Protein AF-Q2FWS7-F1 (afdb_monomer)

Foldseek 3Di:
DWDWDWDWDADPVRDIDIDIDIADPPDDDDDADDPDPVVSVVVVVVVVVVVVVVVVVVVVVVVVVVVD

Organism: Staphylococcus aureus (strain NCTC 8325 / PS 47) (NCBI:txid93061)

InterPro domains:
  IPR009812 Protein o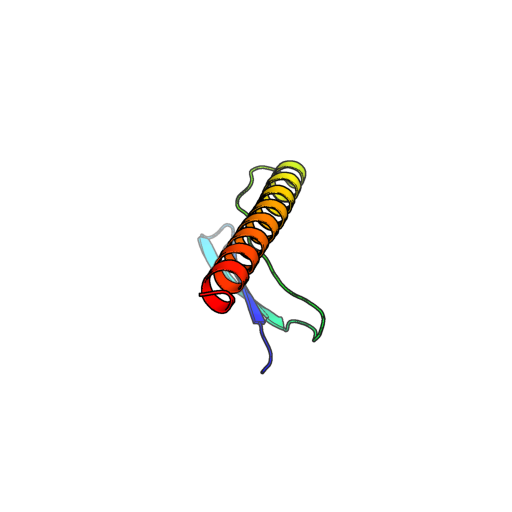f unknown function DUF1381 [PF07129] (2-45)

Solvent-accessible surface area (backbone atoms only — not comparable to full-atom values): 4344 Å² total; per-residue (Å²): 136,87,51,67,52,76,50,75,47,61,50,100,87,65,51,78,46,80,46,81,42,76,50,53,100,89,55,86,88,83,91,68,93,56,97,42,74,67,52,28,49,52,55,48,54,51,49,55,51,50,54,52,53,51,54,51,51,55,50,53,52,52,54,59,58,75,73,107

Radius of gyration: 18.96 Å; Cα contacts (8 Å, |Δi|>4): 41; chains: 1; bounding box: 33×21×58 Å

Secondary structure (DSSP, 8-state):
---EEEEEEE-TT--EEEEEEEPPTT--------SSHHHHHHHHHHHHHHHHHHHHHHHHHHHHHHT-

Structure (mmCIF, N/CA/C/O backbone):
data_AF-Q2FWS7-F1
#
_entry.id   AF-Q2FWS7-F1
#
loop_
_atom_site.group_PDB
_atom_site.id
_atom_site.type_symbol
_atom_site.label_atom_id
_atom_site.label_alt_id
_atom_site.label_comp_id
_atom_site.label_asym_id
_atom_site.label_entity_id
_atom_site.label_seq_id
_atom_site.pdbx_PDB_ins_code
_atom_site.Cartn_x
_atom_site.Cartn_y
_atom_site.Cartn_z
_atom_site.occupancy
_atom_site.B_iso_or_equiv
_atom_site.auth_seq_id
_atom_site.auth_comp_id
_atom_site.auth_asym_id
_atom_site.auth_atom_id
_atom_site.pdbx_PDB_model_num
ATOM 1 N N . MET A 1 1 ? -18.676 1.977 -2.461 1.00 86.88 1 MET A N 1
ATOM 2 C CA . MET A 1 1 ? -17.744 2.880 -3.173 1.00 86.88 1 MET A CA 1
ATOM 3 C C . MET A 1 1 ? -16.460 2.111 -3.409 1.00 86.88 1 MET A C 1
ATOM 5 O O . MET A 1 1 ? -15.902 1.615 -2.440 1.00 86.88 1 MET A O 1
ATOM 9 N N . THR A 1 2 ? -16.037 1.959 -4.663 1.00 89.38 2 THR A N 1
ATOM 10 C CA . THR A 1 2 ? -14.801 1.241 -5.015 1.00 89.38 2 THR A CA 1
ATOM 11 C C . THR A 1 2 ? -13.613 2.188 -4.894 1.00 89.38 2 THR A C 1
ATOM 13 O O . THR A 1 2 ? -13.662 3.298 -5.421 1.00 89.38 2 THR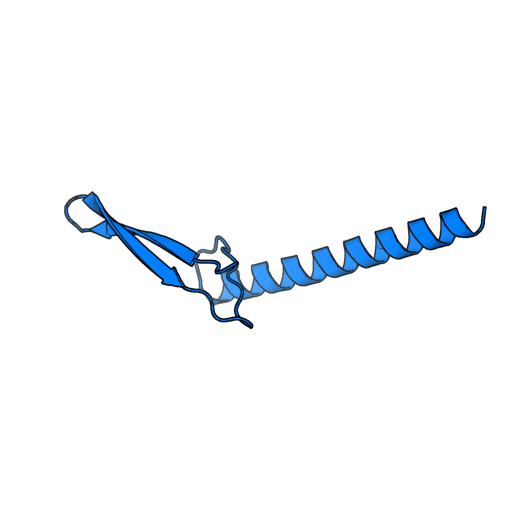 A O 1
ATOM 16 N N . GLN A 1 3 ? -12.562 1.769 -4.193 1.00 92.00 3 GLN A N 1
ATOM 17 C CA . GLN A 1 3 ? -11.307 2.520 -4.106 1.00 92.00 3 GLN A CA 1
ATOM 18 C C . GLN A 1 3 ? -10.359 2.070 -5.224 1.00 92.00 3 GLN A C 1
ATOM 20 O O . GLN A 1 3 ? -10.381 0.903 -5.610 1.00 92.00 3 GLN A O 1
ATOM 25 N N . TYR A 1 4 ? -9.520 2.974 -5.732 1.00 94.25 4 TYR A N 1
ATOM 26 C CA . TYR A 1 4 ? -8.518 2.673 -6.757 1.00 94.25 4 TYR A CA 1
ATOM 27 C C . TYR A 1 4 ? -7.140 3.152 -6.293 1.00 94.25 4 TYR A C 1
ATOM 29 O O . TYR A 1 4 ? -7.008 4.276 -5.813 1.00 94.25 4 TYR A O 1
ATOM 37 N N . LEU A 1 5 ? -6.117 2.312 -6.453 1.00 94.62 5 LEU A N 1
ATOM 38 C CA .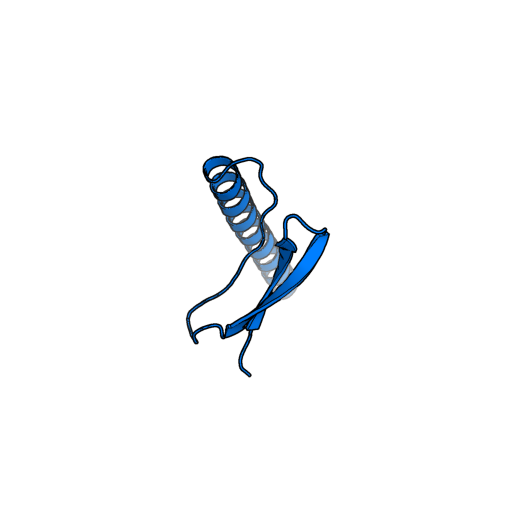 LEU A 1 5 ? -4.720 2.722 -6.375 1.00 94.62 5 LEU A CA 1
ATOM 39 C C . LEU A 1 5 ? -4.305 3.258 -7.745 1.00 94.62 5 LEU A C 1
ATOM 41 O O . LEU A 1 5 ? -4.372 2.531 -8.738 1.00 94.62 5 LEU A O 1
ATOM 45 N N . VAL A 1 6 ? -3.866 4.513 -7.778 1.00 95.81 6 VAL A N 1
ATOM 46 C CA . VAL A 1 6 ? -3.273 5.137 -8.963 1.00 95.81 6 VAL A CA 1
ATOM 47 C C . VAL A 1 6 ? -1.771 5.211 -8.747 1.00 95.81 6 VAL A C 1
ATOM 49 O O . VAL A 1 6 ? -1.313 5.816 -7.779 1.00 95.81 6 VAL A O 1
ATOM 52 N N . THR A 1 7 ? -1.001 4.582 -9.629 1.00 96.00 7 THR A N 1
ATOM 53 C CA . THR A 1 7 ? 0.462 4.691 -9.624 1.00 96.00 7 THR A CA 1
ATOM 54 C C . THR A 1 7 ? 0.923 5.394 -10.886 1.00 96.00 7 THR A C 1
ATOM 56 O O . THR A 1 7 ? 0.554 4.976 -11.983 1.00 96.00 7 THR A O 1
ATOM 59 N N . THR A 1 8 ? 1.767 6.409 -10.730 1.00 96.06 8 THR A N 1
ATOM 60 C CA . THR A 1 8 ? 2.391 7.122 -11.845 1.00 96.06 8 THR A CA 1
ATOM 61 C C . THR A 1 8 ? 3.887 6.855 -11.832 1.00 96.06 8 THR A C 1
ATOM 63 O O . THR A 1 8 ? 4.547 7.069 -10.816 1.00 96.06 8 THR A O 1
ATOM 66 N N . PHE A 1 9 ? 4.438 6.410 -12.954 1.00 94.31 9 PHE A N 1
ATOM 67 C CA .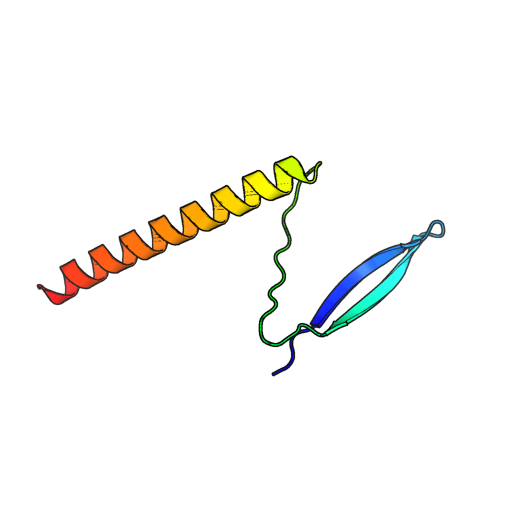 PHE A 1 9 ? 5.880 6.243 -13.128 1.00 94.31 9 PHE A CA 1
ATOM 68 C C . PHE A 1 9 ? 6.318 6.864 -14.449 1.00 94.31 9 PHE A C 1
ATOM 70 O O . PHE A 1 9 ? 5.529 6.975 -15.382 1.00 94.31 9 PHE A O 1
ATOM 77 N N . LYS A 1 10 ? 7.572 7.306 -14.525 1.00 97.00 10 LYS A N 1
ATOM 78 C CA . LYS A 1 10 ? 8.150 7.828 -15.765 1.00 97.00 10 LYS A CA 1
ATOM 79 C C . LYS A 1 10 ? 8.941 6.727 -16.450 1.00 97.00 10 LYS A C 1
ATOM 81 O O . LYS A 1 10 ? 9.694 6.018 -15.784 1.00 97.00 10 LYS A O 1
ATOM 86 N N . ASP A 1 11 ? 8.769 6.589 -17.758 1.00 93.38 11 ASP A N 1
ATOM 87 C CA . ASP A 1 11 ? 9.638 5.728 -18.555 1.00 93.38 11 ASP A CA 1
ATOM 88 C C . ASP A 1 11 ? 11.026 6.365 -18.769 1.00 93.38 11 ASP A C 1
AT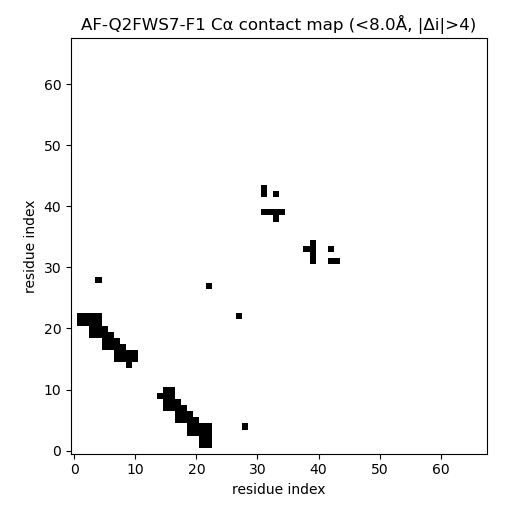OM 90 O O . ASP A 1 11 ? 11.317 7.469 -18.298 1.00 93.38 11 ASP A O 1
ATOM 94 N N . SER A 1 12 ? 11.902 5.671 -19.498 1.00 94.94 12 SER A N 1
ATOM 95 C CA . SER A 1 12 ? 13.241 6.166 -19.846 1.00 94.94 12 SER A CA 1
ATOM 96 C C . SER A 1 12 ? 13.236 7.453 -20.678 1.00 94.94 12 SER A C 1
ATOM 98 O O . SER A 1 12 ? 14.241 8.156 -20.717 1.00 94.94 12 SER A O 1
ATOM 100 N N . SER A 1 13 ? 12.127 7.761 -21.352 1.00 95.12 13 SER A N 1
ATOM 101 C CA . SER A 1 13 ? 11.927 8.985 -22.131 1.00 95.12 13 SER A CA 1
ATOM 102 C C . SER A 1 13 ? 11.340 10.124 -21.286 1.00 95.12 13 SER A C 1
ATOM 104 O O . SER A 1 13 ? 11.164 11.232 -21.790 1.00 95.12 13 SER A O 1
ATOM 106 N N . GLY A 1 14 ? 11.063 9.880 -20.000 1.00 93.75 14 GLY A N 1
ATOM 107 C CA . GLY A 1 14 ? 10.485 10.847 -19.073 1.00 93.75 14 GLY A CA 1
ATOM 108 C C . GLY A 1 14 ? 8.969 11.006 -19.201 1.00 93.75 14 GLY A C 1
ATOM 109 O O . GLY A 1 14 ? 8.400 11.859 -18.514 1.00 93.75 14 GLY A O 1
ATOM 110 N N . LEU A 1 15 ? 8.314 10.203 -20.046 1.00 95.31 15 LEU A N 1
ATOM 111 C CA . LEU A 1 15 ? 6.870 10.257 -20.235 1.00 95.31 15 LEU A CA 1
ATOM 112 C C . LEU A 1 15 ? 6.178 9.600 -19.026 1.00 95.31 15 LEU A C 1
ATOM 114 O O . LEU A 1 15 ? 6.551 8.483 -18.653 1.00 95.31 15 LEU A O 1
ATOM 118 N N . PRO A 1 16 ? 5.211 10.273 -18.377 1.00 96.06 16 PRO A N 1
ATOM 119 C CA . PRO A 1 16 ? 4.466 9.686 -17.274 1.00 96.06 16 PRO A CA 1
ATOM 120 C C . PRO A 1 16 ? 3.459 8.653 -17.791 1.00 96.06 16 PRO A C 1
ATOM 122 O O . PRO A 1 16 ? 2.703 8.918 -18.723 1.00 96.06 16 PRO A O 1
ATOM 125 N N . HIS A 1 17 ? 3.422 7.500 -17.133 1.00 95.44 17 HIS A N 1
ATOM 126 C CA . HIS A 1 17 ? 2.455 6.430 -17.348 1.00 95.44 17 HIS A CA 1
ATOM 127 C C . HIS A 1 17 ? 1.643 6.230 -16.079 1.00 95.44 17 HIS A C 1
ATOM 129 O O . HIS A 1 17 ? 2.206 6.110 -14.988 1.00 95.44 17 HIS A O 1
ATOM 135 N N . GLU A 1 18 ? 0.324 6.188 -16.228 1.00 96.50 18 GLU A N 1
ATOM 136 C CA . GLU A 1 18 ? -0.620 5.988 -15.132 1.00 96.50 18 GLU A CA 1
ATOM 137 C C . GLU A 1 18 ? -1.165 4.559 -15.170 1.00 96.50 18 GLU A C 1
ATOM 139 O O . GLU A 1 18 ? -1.561 4.055 -16.222 1.00 96.50 18 GLU A O 1
ATOM 144 N N . HIS A 1 19 ? -1.202 3.899 -14.014 1.00 96.50 19 HIS A N 1
ATOM 145 C CA . HIS A 1 19 ? -1.819 2.587 -13.852 1.00 96.50 19 HIS A CA 1
ATOM 146 C C . HIS A 1 19 ? -2.882 2.645 -12.760 1.00 96.50 19 HIS A C 1
ATOM 148 O O . HIS A 1 19 ? -2.635 3.168 -11.671 1.00 96.50 19 HIS A O 1
ATOM 154 N N . PHE A 1 20 ? -4.052 2.078 -13.053 1.00 95.94 20 PHE A N 1
ATOM 155 C CA . PHE A 1 20 ? -5.215 2.080 -12.173 1.00 95.94 20 PHE A CA 1
ATOM 156 C C . PHE A 1 20 ? -5.525 0.657 -11.714 1.00 95.94 20 PHE A C 1
ATOM 158 O O . PHE A 1 20 ? -5.839 -0.208 -12.529 1.00 95.94 20 PHE A O 1
ATOM 165 N N . THR A 1 21 ? -5.498 0.432 -10.402 1.00 96.06 21 THR A N 1
ATOM 166 C CA . THR A 1 21 ? -5.813 -0.867 -9.794 1.00 96.06 21 THR A CA 1
ATOM 167 C C . THR A 1 21 ? -6.988 -0.716 -8.840 1.00 96.06 21 THR A C 1
ATOM 169 O O . THR A 1 21 ? -6.899 0.029 -7.867 1.00 96.06 21 THR A O 1
ATOM 172 N N . ALA A 1 22 ? -8.088 -1.428 -9.081 1.00 95.38 22 ALA A N 1
ATOM 173 C CA . ALA A 1 22 ? -9.216 -1.456 -8.150 1.00 95.38 22 ALA A CA 1
ATOM 174 C C . ALA A 1 22 ? -8.844 -2.213 -6.862 1.00 95.38 22 ALA A C 1
ATOM 176 O O . ALA A 1 22 ? -8.305 -3.321 -6.917 1.00 95.38 22 ALA A O 1
ATOM 177 N N . ALA A 1 23 ? -9.155 -1.627 -5.707 1.00 94.56 23 ALA A N 1
ATOM 178 C CA . ALA A 1 23 ? -9.029 -2.286 -4.413 1.00 94.56 23 ALA A CA 1
ATOM 179 C C . ALA A 1 23 ? -10.100 -3.374 -4.262 1.00 94.56 23 ALA A C 1
ATOM 181 O O . ALA A 1 23 ? -11.257 -3.181 -4.645 1.00 94.56 23 ALA A O 1
ATOM 182 N N . ARG A 1 24 ? -9.721 -4.505 -3.662 1.00 94.12 24 ARG A N 1
ATOM 183 C CA . ARG A 1 24 ? -10.676 -5.526 -3.199 1.00 94.12 24 ARG A CA 1
ATOM 184 C C . ARG A 1 24 ? -11.344 -5.080 -1.897 1.00 94.12 24 ARG A C 1
ATOM 186 O O . ARG A 1 24 ? -10.780 -4.270 -1.168 1.00 94.12 24 ARG A O 1
ATOM 193 N N . ASP A 1 25 ? -12.493 -5.668 -1.562 1.00 91.06 25 ASP A N 1
ATOM 194 C CA . ASP A 1 25 ? -13.287 -5.278 -0.382 1.00 91.06 25 ASP A CA 1
ATOM 195 C C . ASP A 1 25 ? -12.515 -5.357 0.949 1.00 91.06 25 ASP A C 1
ATOM 197 O O . ASP A 1 25 ? -12.783 -4.600 1.876 1.00 91.06 25 ASP A O 1
ATOM 201 N N . ASN A 1 26 ? -11.531 -6.255 1.043 1.00 91.69 26 ASN A N 1
ATOM 202 C CA . ASN A 1 26 ? -10.693 -6.475 2.223 1.00 91.69 26 ASN A CA 1
ATOM 203 C C . ASN A 1 26 ? -9.243 -5.984 2.052 1.00 91.69 26 ASN A C 1
ATOM 205 O O . ASN A 1 26 ? -8.361 -6.412 2.799 1.00 91.69 26 ASN A O 1
ATOM 209 N N . GLN A 1 27 ? -8.975 -5.144 1.051 1.00 91.88 27 GLN A N 1
ATOM 210 C CA . GLN A 1 27 ? -7.640 -4.641 0.751 1.00 91.88 27 GLN A CA 1
ATOM 211 C C . GLN A 1 27 ? -7.551 -3.139 1.010 1.00 91.88 27 GLN A C 1
ATOM 213 O O . GLN A 1 27 ? 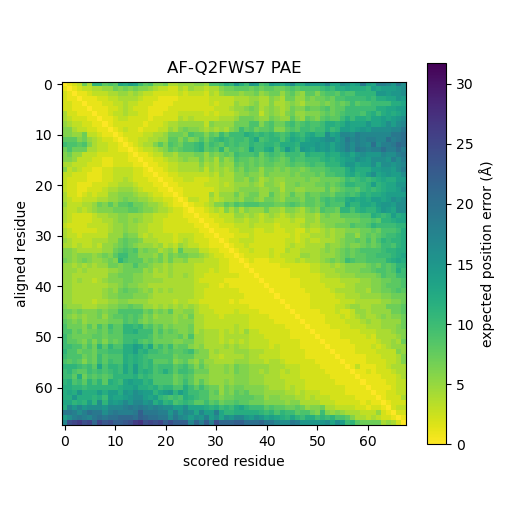-8.360 -2.353 0.525 1.00 91.88 27 GLN A O 1
ATOM 218 N N . THR A 1 28 ? -6.499 -2.739 1.712 1.00 92.44 28 THR A N 1
ATOM 219 C CA . THR A 1 28 ? -6.108 -1.344 1.919 1.00 92.44 28 THR A CA 1
ATOM 220 C C . THR A 1 2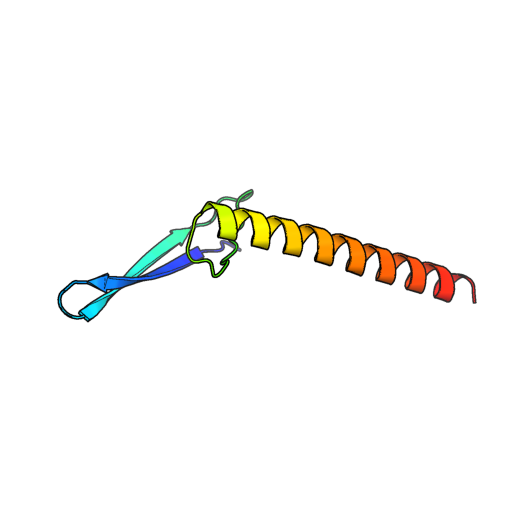8 ? -4.695 -1.119 1.399 1.00 92.44 28 THR A C 1
ATOM 222 O O . THR A 1 28 ? -3.850 -2.014 1.443 1.00 92.44 28 THR A O 1
ATOM 225 N N . PHE A 1 29 ? -4.438 0.087 0.897 1.00 93.75 29 PHE A N 1
ATOM 226 C CA . PHE A 1 29 ? -3.116 0.514 0.451 1.00 93.75 29 PHE A CA 1
ATOM 227 C C . PHE A 1 29 ? -2.557 1.551 1.425 1.00 93.75 29 PHE A C 1
ATOM 229 O O . PHE A 1 29 ? -3.272 2.448 1.869 1.00 93.75 29 PHE A O 1
ATOM 236 N N . THR A 1 30 ? -1.272 1.439 1.749 1.00 93.19 30 THR A N 1
ATOM 237 C CA . THR A 1 30 ? -0.547 2.415 2.567 1.00 93.19 30 THR A CA 1
ATOM 238 C C . THR A 1 30 ? 0.767 2.725 1.873 1.00 93.19 30 THR A C 1
ATOM 240 O O . THR A 1 30 ? 1.516 1.812 1.531 1.00 93.19 30 THR A O 1
ATOM 243 N N . VAL A 1 31 ? 1.030 4.009 1.642 1.00 93.19 31 VAL A N 1
ATOM 244 C CA . VAL A 1 31 ? 2.277 4.480 1.035 1.00 93.19 31 VAL A CA 1
ATOM 245 C C . VAL A 1 31 ? 3.233 4.857 2.159 1.00 93.19 31 VAL A C 1
ATOM 247 O O . VAL A 1 31 ? 2.878 5.643 3.035 1.00 93.19 31 VAL A O 1
ATOM 250 N N . VAL A 1 32 ? 4.427 4.268 2.151 1.00 93.75 32 VAL A N 1
ATOM 251 C CA . VAL A 1 32 ? 5.477 4.520 3.144 1.00 93.75 32 VAL A CA 1
ATOM 252 C C . VAL A 1 32 ? 6.760 4.858 2.403 1.00 93.75 32 VAL A C 1
ATOM 254 O O . VAL A 1 32 ? 7.210 4.081 1.564 1.00 93.75 32 VAL A O 1
ATOM 257 N N . GLU A 1 33 ? 7.348 6.008 2.720 1.00 94.81 33 GLU A N 1
ATOM 258 C CA . GLU A 1 33 ? 8.645 6.410 2.179 1.00 94.81 33 GLU A CA 1
ATOM 259 C C . GLU A 1 33 ? 9.775 5.680 2.907 1.00 94.81 33 GLU A C 1
ATOM 261 O O . GLU A 1 33 ? 9.945 5.812 4.126 1.00 94.81 33 GLU A O 1
ATOM 266 N N . ALA A 1 34 ? 10.553 4.903 2.163 1.00 95.69 34 ALA A N 1
ATOM 267 C CA . ALA A 1 34 ? 11.691 4.154 2.673 1.00 95.69 34 ALA A CA 1
ATOM 268 C C . ALA A 1 34 ? 12.668 3.825 1.540 1.00 95.69 34 ALA A C 1
ATOM 270 O O . ALA A 1 34 ? 12.261 3.678 0.387 1.00 95.69 34 ALA A O 1
ATOM 271 N N . GLU A 1 35 ? 13.943 3.673 1.883 1.00 94.75 35 GLU A N 1
ATOM 272 C CA . GLU A 1 35 ? 15.010 3.310 0.946 1.00 94.75 35 GLU A CA 1
ATOM 273 C C . GLU A 1 35 ? 15.028 1.801 0.668 1.00 94.75 35 GLU A C 1
ATOM 275 O O . GLU A 1 35 ? 15.517 1.346 -0.365 1.00 94.75 35 GLU A O 1
ATOM 280 N N . SER A 1 36 ? 14.461 1.009 1.581 1.00 96.44 36 SER A N 1
ATOM 281 C CA . SER A 1 36 ? 14.387 -0.443 1.466 1.00 96.44 36 SER A CA 1
ATOM 282 C C . SER A 1 36 ? 13.035 -0.992 1.909 1.00 96.44 36 SER A C 1
ATOM 284 O O . SER A 1 36 ? 12.273 -0.369 2.650 1.00 96.44 36 SER A O 1
ATOM 286 N N . LYS A 1 37 ? 12.744 -2.222 1.483 1.00 94.81 37 LYS A N 1
ATOM 287 C CA . LYS A 1 37 ? 11.537 -2.944 1.902 1.00 94.81 37 LYS A CA 1
ATOM 288 C C . LYS A 1 37 ? 11.512 -3.213 3.413 1.00 94.81 37 LYS A C 1
ATOM 290 O O . LYS A 1 37 ? 10.439 -3.216 4.011 1.00 94.81 37 LYS A O 1
ATOM 295 N N . GLU A 1 38 ? 12.672 -3.464 4.015 1.00 96.81 38 GLU A N 1
ATOM 296 C CA . GLU A 1 38 ? 12.800 -3.721 5.454 1.00 96.81 38 GLU A CA 1
ATOM 297 C C . GLU A 1 38 ? 12.523 -2.456 6.264 1.00 96.81 38 GLU A C 1
ATOM 299 O O . GLU A 1 38 ? 11.682 -2.482 7.162 1.00 96.81 38 GLU A O 1
ATOM 304 N N . GLU A 1 39 ? 13.111 -1.327 5.867 1.00 95.88 39 GLU A N 1
ATOM 305 C CA . GLU A 1 39 ? 12.831 -0.028 6.481 1.00 95.88 39 GLU A CA 1
ATOM 306 C C . GLU A 1 39 ? 11.356 0.378 6.298 1.00 95.88 39 GLU A C 1
ATOM 308 O O . GLU A 1 39 ? 10.725 0.871 7.235 1.00 95.88 39 GLU A O 1
ATOM 313 N N . ALA A 1 40 ? 10.761 0.114 5.126 1.00 96.00 40 ALA A N 1
ATOM 314 C CA . ALA A 1 40 ? 9.337 0.365 4.888 1.00 96.00 40 ALA A CA 1
ATOM 315 C C . ALA A 1 40 ? 8.457 -0.394 5.890 1.00 96.00 40 ALA A C 1
ATOM 317 O O . ALA A 1 40 ? 7.489 0.156 6.422 1.00 96.00 40 ALA A O 1
ATOM 318 N N . LYS A 1 41 ? 8.807 -1.655 6.171 1.00 96.38 41 LYS A N 1
ATOM 319 C CA . LYS A 1 41 ? 8.094 -2.491 7.138 1.00 96.38 41 LYS A CA 1
ATOM 320 C C . LYS A 1 41 ? 8.248 -1.948 8.558 1.00 96.38 41 LYS A C 1
ATOM 322 O O . LYS A 1 41 ? 7.248 -1.826 9.260 1.00 96.38 41 LYS A O 1
ATOM 327 N N . GLU A 1 42 ? 9.461 -1.581 8.961 1.00 96.88 42 GLU A N 1
ATOM 328 C CA . GLU A 1 42 ? 9.719 -1.017 10.289 1.00 96.88 42 GLU A CA 1
ATOM 329 C C . GLU A 1 42 ? 8.950 0.298 10.503 1.00 96.88 42 GLU A C 1
ATOM 331 O O . GLU A 1 42 ? 8.250 0.462 11.508 1.00 96.88 42 GLU A O 1
ATOM 336 N N . LYS A 1 43 ? 8.984 1.205 9.518 1.00 96.19 43 LYS A N 1
ATOM 337 C CA . LYS A 1 43 ? 8.216 2.459 9.541 1.00 96.19 43 LYS A CA 1
ATOM 338 C C . LYS A 1 43 ? 6.712 2.214 9.587 1.00 96.19 43 LYS A C 1
ATOM 340 O O . LYS A 1 43 ? 6.003 2.932 10.294 1.00 96.19 43 LYS A O 1
ATOM 345 N N . TYR A 1 44 ? 6.207 1.229 8.849 1.00 95.31 44 TYR A N 1
ATOM 346 C CA . TYR A 1 44 ? 4.793 0.861 8.895 1.00 95.31 44 TYR A CA 1
ATOM 347 C C . TYR A 1 44 ? 4.392 0.347 10.285 1.00 95.31 44 TYR A C 1
ATOM 349 O O . TYR A 1 44 ? 3.430 0.836 10.876 1.00 95.31 44 TYR A O 1
ATOM 357 N N . GLU A 1 45 ? 5.159 -0.581 10.859 1.00 95.81 45 GLU A N 1
ATOM 358 C CA . GLU A 1 45 ? 4.887 -1.119 12.196 1.00 95.81 45 GLU A CA 1
ATOM 359 C C . GLU A 1 45 ? 4.948 -0.031 13.278 1.00 95.81 45 GLU A C 1
ATOM 361 O O . GLU A 1 45 ? 4.104 -0.001 14.178 1.00 95.81 45 GLU A O 1
ATOM 366 N N . ALA A 1 46 ? 5.906 0.894 13.181 1.00 95.50 46 ALA A N 1
ATOM 367 C CA . ALA A 1 46 ? 6.002 2.037 14.081 1.00 95.50 46 ALA A CA 1
ATOM 368 C C . ALA A 1 46 ? 4.773 2.958 13.978 1.00 95.50 46 ALA A C 1
ATOM 370 O O . ALA A 1 46 ? 4.261 3.409 15.006 1.00 95.50 46 ALA A O 1
ATOM 371 N N . GLN A 1 47 ? 4.266 3.210 12.765 1.00 93.69 47 GLN A N 1
ATOM 372 C CA . GLN A 1 47 ? 3.045 3.992 12.549 1.00 93.69 47 GLN A CA 1
ATOM 373 C C . GLN A 1 47 ? 1.816 3.319 13.167 1.00 93.69 47 GLN A C 1
ATOM 375 O O . GLN A 1 47 ? 1.081 3.970 13.907 1.00 93.69 47 GLN A O 1
ATOM 380 N N . VAL A 1 48 ? 1.633 2.013 12.947 1.00 93.81 48 VAL A N 1
ATOM 381 C CA . VAL A 1 48 ? 0.510 1.252 13.524 1.00 93.81 48 VAL A CA 1
ATOM 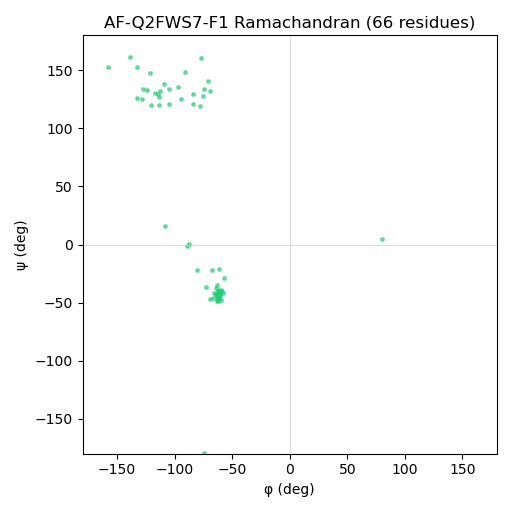382 C C . VAL A 1 48 ? 0.545 1.285 15.054 1.00 93.81 48 VAL A C 1
ATOM 384 O O . VAL A 1 48 ? -0.480 1.517 15.696 1.00 93.81 48 VAL A O 1
ATOM 387 N N . LYS A 1 49 ? 1.728 1.111 15.6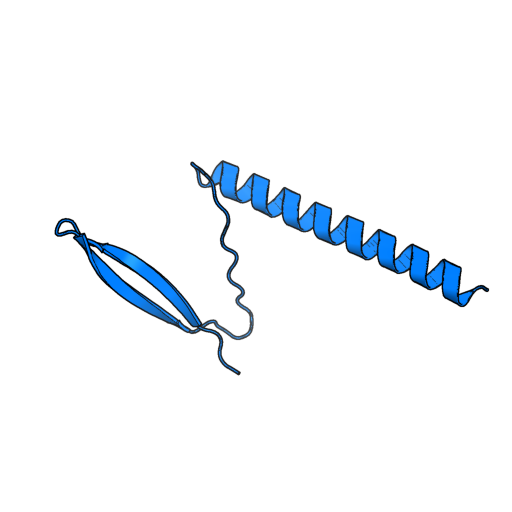60 1.00 95.19 49 LYS A N 1
ATOM 388 C CA . LYS A 1 49 ? 1.890 1.197 17.120 1.00 95.19 49 LYS A CA 1
ATOM 389 C C . LYS A 1 49 ? 1.565 2.596 17.647 1.00 95.19 49 LYS A C 1
ATOM 391 O O . LYS A 1 49 ? 0.886 2.710 18.664 1.00 95.19 49 LYS A O 1
ATOM 396 N N . ARG A 1 50 ? 2.012 3.655 16.964 1.00 94.75 50 ARG A N 1
ATOM 397 C CA . ARG A 1 50 ? 1.694 5.043 17.346 1.00 94.75 50 ARG A CA 1
ATOM 398 C C . ARG A 1 50 ? 0.194 5.319 17.289 1.00 94.75 50 ARG A C 1
ATOM 400 O O . ARG A 1 50 ? -0.341 5.863 18.248 1.00 94.75 50 ARG A O 1
ATOM 407 N N . ASP A 1 51 ? -0.476 4.908 16.215 1.00 93.94 51 ASP A N 1
ATOM 408 C CA . ASP A 1 51 ? -1.923 5.086 16.060 1.00 93.94 51 ASP A CA 1
ATOM 409 C C . ASP A 1 51 ? -2.707 4.365 17.172 1.00 93.94 51 ASP A C 1
ATOM 411 O O . ASP A 1 51 ? -3.619 4.936 17.772 1.00 93.94 51 ASP A O 1
ATOM 415 N N . ALA A 1 52 ? -2.287 3.147 17.534 1.00 94.94 52 ALA A N 1
ATOM 416 C CA . ALA A 1 52 ? -2.876 2.404 18.645 1.00 94.94 52 ALA A CA 1
ATOM 417 C C . ALA A 1 52 ? -2.719 3.130 19.995 1.00 94.94 52 ALA A C 1
ATOM 419 O O . ALA A 1 52 ? -3.676 3.212 20.765 1.00 94.94 52 ALA A O 1
ATOM 420 N N . VAL A 1 53 ? -1.537 3.691 20.274 1.00 95.81 53 VAL A N 1
ATOM 421 C CA . VAL A 1 53 ? -1.283 4.450 21.511 1.00 95.81 53 VAL A CA 1
ATOM 422 C C . VAL A 1 53 ? -2.117 5.735 21.558 1.00 95.81 53 VAL A C 1
ATOM 424 O O . VAL A 1 53 ? -2.689 6.045 22.602 1.00 95.81 53 VAL A O 1
ATOM 427 N N . ILE A 1 54 ? -2.240 6.458 20.440 1.00 95.19 54 ILE A N 1
ATOM 428 C CA . ILE A 1 54 ? -3.055 7.682 20.360 1.00 95.19 54 ILE A CA 1
ATOM 429 C C . ILE A 1 54 ? -4.529 7.365 20.628 1.00 95.19 54 ILE A C 1
ATOM 431 O O . ILE A 1 54 ? -5.152 8.020 21.465 1.00 95.19 54 ILE A O 1
ATOM 435 N N . LYS A 1 55 ? -5.074 6.333 19.972 1.00 95.25 55 LYS A N 1
ATOM 436 C CA . LYS A 1 55 ? -6.460 5.886 20.186 1.00 95.25 55 LYS A CA 1
ATOM 437 C C . LYS A 1 55 ? -6.709 5.475 21.634 1.00 95.25 55 LYS A C 1
ATOM 439 O O . LYS A 1 55 ? -7.756 5.800 22.188 1.00 95.25 55 LYS A O 1
ATOM 444 N N . LEU A 1 56 ? -5.742 4.803 22.261 1.00 95.38 56 LEU A N 1
ATOM 445 C CA . LEU A 1 56 ? -5.833 4.438 23.672 1.00 95.38 56 LEU A CA 1
ATOM 446 C C . LEU A 1 56 ? -5.875 5.681 24.573 1.00 95.38 56 LEU A C 1
ATOM 448 O O . LEU A 1 56 ? -6.705 5.749 25.475 1.00 95.38 56 LEU A O 1
ATOM 452 N N . GLY A 1 57 ? -5.032 6.681 24.305 1.00 95.31 57 GLY A N 1
ATOM 453 C CA . GLY A 1 57 ? -5.048 7.954 25.029 1.00 95.31 57 GLY A CA 1
ATOM 454 C C . GLY A 1 57 ? -6.391 8.680 24.913 1.00 95.31 57 GLY A C 1
ATOM 455 O O . GLY A 1 57 ? -6.967 9.065 25.926 1.00 95.31 57 GLY A O 1
ATOM 456 N N . GLN A 1 58 ? -6.936 8.792 23.697 1.00 94.44 58 GLN A N 1
ATOM 457 C CA . GLN A 1 58 ? -8.258 9.388 23.460 1.00 94.44 58 GLN A CA 1
ATOM 458 C C . GLN A 1 58 ? -9.369 8.652 24.219 1.00 94.44 58 GLN A C 1
ATOM 460 O O . GLN A 1 58 ? -10.248 9.288 24.795 1.00 94.44 58 GLN A O 1
ATOM 465 N N . LEU A 1 59 ? -9.315 7.317 24.267 1.00 94.75 59 LEU A N 1
ATOM 466 C CA . LEU A 1 59 ? -10.269 6.520 25.035 1.00 94.75 59 LEU A CA 1
ATOM 467 C C . LEU A 1 59 ? -10.210 6.848 26.537 1.00 94.75 59 LEU A C 1
ATOM 469 O O . LEU A 1 59 ? -11.258 7.027 27.154 1.00 94.75 59 LEU A O 1
ATOM 473 N N . PHE A 1 60 ? -9.012 6.957 27.122 1.00 95.25 60 PHE A N 1
ATOM 474 C CA . PHE A 1 60 ? -8.854 7.323 28.535 1.00 95.25 60 PHE A CA 1
ATOM 475 C C . PHE A 1 60 ? -9.382 8.728 28.843 1.00 95.25 60 PHE A C 1
ATOM 477 O O . PHE A 1 60 ? -10.060 8.909 29.856 1.00 95.25 60 PHE A O 1
ATOM 484 N N . GLU A 1 61 ? -9.123 9.703 27.969 1.00 94.25 61 GLU A N 1
ATOM 485 C CA . GLU A 1 61 ? -9.645 11.064 28.129 1.00 94.25 61 GLU A CA 1
ATOM 486 C C . GLU A 1 61 ? -11.180 11.080 28.073 1.00 94.25 61 GLU A C 1
ATOM 488 O O . GLU A 1 61 ? -11.810 11.653 28.961 1.00 94.25 61 GLU A O 1
ATOM 493 N N . ASN A 1 62 ? -11.786 10.360 27.120 1.00 92.81 62 ASN A N 1
ATOM 494 C CA . ASN A 1 62 ? -13.244 10.237 27.008 1.00 92.81 62 ASN A CA 1
ATOM 495 C C . ASN A 1 62 ? -13.873 9.603 28.263 1.00 92.81 62 ASN A C 1
ATOM 497 O O . ASN A 1 62 ? -14.907 10.067 28.741 1.00 92.81 62 ASN A O 1
ATOM 501 N N . ILE A 1 63 ? -13.248 8.561 28.828 1.00 93.56 63 ILE A N 1
ATOM 502 C CA . ILE A 1 63 ? -13.712 7.928 30.076 1.00 93.56 63 ILE A CA 1
ATOM 503 C C . ILE A 1 63 ? -13.627 8.919 31.244 1.00 93.56 63 ILE A C 1
ATOM 505 O O . ILE A 1 63 ? -14.554 9.006 32.050 1.00 93.56 63 ILE A O 1
ATOM 509 N N . ARG A 1 64 ? -12.535 9.690 31.327 1.00 93.19 64 ARG A N 1
ATOM 510 C CA . ARG A 1 64 ? -12.347 10.705 32.370 1.00 93.19 64 ARG A CA 1
ATOM 511 C C . ARG A 1 64 ? -13.379 11.828 32.272 1.00 93.19 64 ARG A C 1
ATOM 513 O O . ARG A 1 64 ? -13.809 12.330 33.304 1.00 93.19 64 ARG A O 1
ATOM 520 N N . GLU A 1 65 ? -13.751 12.241 31.063 1.00 91.62 65 GLU A N 1
ATOM 521 C CA . GLU A 1 65 ? -14.785 13.258 30.845 1.00 91.62 65 GLU A CA 1
ATOM 522 C C . GLU A 1 65 ? -16.194 12.741 31.137 1.00 91.62 65 GLU A C 1
ATOM 524 O O . GLU A 1 65 ? -16.982 13.472 31.720 1.00 91.62 65 GLU A O 1
ATOM 529 N N . CYS A 1 66 ? -16.496 11.479 30.821 1.00 83.88 66 CYS A N 1
ATOM 530 C CA . CYS A 1 66 ? -17.801 10.876 31.109 1.00 83.88 66 CYS A CA 1
ATOM 531 C C . CYS A 1 66 ? -18.067 10.692 32.619 1.00 83.88 66 CYS A C 1
ATOM 533 O O . CYS A 1 66 ? -19.217 10.585 33.034 1.00 83.88 66 CYS A O 1
ATOM 535 N N . GLY A 1 67 ? -17.009 10.654 33.437 1.00 81.94 67 GLY A N 1
ATOM 536 C CA . GLY A 1 67 ? -17.099 10.586 34.898 1.00 81.94 67 GLY A CA 1
ATOM 537 C C . GLY A 1 67 ? -17.191 11.938 35.621 1.00 81.94 67 GLY A C 1
ATOM 538 O O . GLY A 1 67 ? -17.206 11.935 36.852 1.00 81.94 67 GLY A O 1
ATOM 539 N N . LYS A 1 68 ? -17.196 13.067 34.900 1.00 72.81 68 LYS A N 1
ATOM 540 C CA . LYS A 1 68 ? -17.435 14.411 35.456 1.00 72.81 68 LYS A CA 1
ATOM 541 C C . LYS A 1 68 ? -18.907 14.788 35.339 1.00 72.81 68 LYS A C 1
ATOM 543 O O . LYS A 1 68 ? -19.381 15.469 36.272 1.00 72.81 68 LYS A O 1
#

Nearest PDB structures (foldseek):
  2iuo-assembly1_J  TM=5.071E-01  e=5.025E+00  Escherichia coli
  2ivq-assembly1_D  TM=5.000E-01  e=5.724E+00  Escherichia coli
  4x8w-assembly1_D  TM=3.172E-01  e=3.873E+00  Drosophila melanogaster
  8kea-assembly1_W  TM=5.241E-01  e=9.636E+00  unclassified Caudoviricetes

Mean predicted aligned error: 6.19 Å

pLDDT: mean 93.87, std 3.69, range [72.81, 97.0]

Sequence (68 aa):
MTQYLVTTFKDSSGLPHEHFTAARDNQTFTVVEAESKEEAKEKYEAQVKRDAVIKLGQLFENIRECGK